Protein AF-A0A2G1YH79-F1 (afdb_monomer_lite)

Radius of gyration: 17.06 Å; chains: 1; bounding box: 44×28×39 Å

Foldseek 3Di:
DQLVLLVCLCVPPLPPQLDPVLLVVLVVQLVVLCVVVVVCVVVVDDDDPVRVVVSCCSNVVSVVSSVSSVVSNVQCVPDSCSSVVSNVVVVD

Structure (mmCIF, N/CA/C/O backbone):
data_AF-A0A2G1YH79-F1
#
_entry.id   AF-A0A2G1YH79-F1
#
loop_
_atom_site.group_PDB
_atom_site.id
_atom_site.type_symbol
_atom_site.label_atom_id
_atom_site.label_alt_id
_atom_site.label_comp_id
_atom_site.label_asym_id
_atom_site.label_entity_id
_atom_site.label_seq_id
_atom_site.pdbx_PDB_ins_code
_atom_site.Cartn_x
_atom_site.Cartn_y
_atom_site.Cartn_z
_atom_site.occupancy
_atom_site.B_iso_or_equiv
_atom_site.auth_seq_id
_atom_site.auth_comp_id
_atom_site.auth_asym_id
_atom_site.auth_atom_id
_atom_site.pdbx_PDB_model_num
ATOM 1 N N . MET A 1 1 ? 14.065 -7.300 6.370 1.00 65.12 1 MET A N 1
ATOM 2 C CA . MET A 1 1 ? 12.766 -7.055 5.684 1.00 65.12 1 MET A CA 1
ATOM 3 C C . MET A 1 1 ? 12.901 -6.633 4.214 1.00 65.12 1 MET A C 1
ATOM 5 O O . MET A 1 1 ? 12.241 -7.238 3.378 1.00 65.12 1 MET A O 1
ATOM 9 N N . LYS A 1 2 ? 13.768 -5.667 3.857 1.00 83.06 2 LYS A N 1
ATOM 10 C CA . LYS A 1 2 ? 13.979 -5.210 2.461 1.00 83.06 2 LYS A CA 1
ATOM 11 C C . LYS A 1 2 ? 14.302 -6.335 1.455 1.00 83.06 2 LYS A C 1
ATOM 13 O O . LYS A 1 2 ? 13.698 -6.382 0.390 1.00 83.06 2 LYS A O 1
ATOM 18 N N . ALA A 1 3 ? 15.191 -7.264 1.813 1.00 88.81 3 ALA A N 1
ATOM 19 C CA . ALA A 1 3 ? 15.543 -8.415 0.975 1.00 88.81 3 ALA A CA 1
ATOM 20 C C . ALA A 1 3 ? 14.333 -9.314 0.648 1.00 88.81 3 ALA A C 1
ATOM 22 O O . ALA A 1 3 ? 14.087 -9.649 -0.509 1.00 88.81 3 ALA A O 1
ATOM 23 N N . ALA A 1 4 ? 13.524 -9.660 1.658 1.00 91.25 4 ALA A N 1
ATOM 24 C CA . ALA A 1 4 ? 12.323 -10.477 1.476 1.00 91.25 4 ALA A CA 1
ATOM 25 C C . ALA A 1 4 ? 11.292 -9.799 0.558 1.00 91.25 4 ALA A C 1
ATOM 27 O O . ALA A 1 4 ? 10.745 -10.457 -0.326 1.00 91.25 4 ALA A O 1
ATOM 28 N N . PHE A 1 5 ? 11.102 -8.485 0.708 1.00 93.56 5 PHE A N 1
ATOM 29 C CA . PHE A 1 5 ? 10.230 -7.694 -0.159 1.00 93.56 5 PHE A CA 1
ATOM 30 C C . PHE A 1 5 ? 10.663 -7.751 -1.630 1.00 93.56 5 PHE A C 1
ATOM 32 O O . PHE A 1 5 ? 9.845 -8.064 -2.490 1.00 93.56 5 PHE A O 1
ATOM 39 N N . TRP A 1 6 ? 11.945 -7.520 -1.935 1.00 94.81 6 TRP A N 1
ATOM 40 C CA . TRP A 1 6 ? 12.411 -7.550 -3.327 1.00 94.81 6 TRP A CA 1
ATOM 41 C C . TRP A 1 6 ? 12.461 -8.959 -3.920 1.00 94.81 6 TRP A C 1
ATOM 43 O O . TRP A 1 6 ? 12.223 -9.120 -5.115 1.00 94.81 6 TRP A O 1
ATOM 53 N N . ARG A 1 7 ? 12.679 -10.000 -3.101 1.00 93.44 7 ARG A N 1
ATOM 54 C CA . ARG A 1 7 ? 12.498 -11.397 -3.537 1.00 93.44 7 ARG A CA 1
ATOM 55 C C . ARG A 1 7 ? 11.054 -11.666 -3.962 1.00 93.44 7 ARG A C 1
ATOM 57 O O . ARG A 1 7 ? 10.844 -12.237 -5.030 1.00 93.44 7 ARG A O 1
ATOM 64 N N . PHE A 1 8 ? 10.082 -11.223 -3.164 1.00 92.88 8 PHE A N 1
ATOM 65 C CA . PHE A 1 8 ? 8.664 -11.317 -3.514 1.00 92.88 8 PHE A CA 1
ATOM 66 C C . PHE A 1 8 ? 8.340 -10.508 -4.776 1.00 92.88 8 PHE A C 1
ATOM 68 O O . PHE A 1 8 ? 7.738 -11.043 -5.704 1.00 92.88 8 PHE A O 1
ATOM 75 N N . ALA A 1 9 ? 8.787 -9.250 -4.843 1.00 93.31 9 ALA A N 1
ATOM 76 C CA . ALA A 1 9 ? 8.547 -8.368 -5.980 1.00 93.31 9 ALA A CA 1
ATOM 77 C C . ALA A 1 9 ? 9.071 -8.972 -7.290 1.00 93.31 9 ALA A C 1
ATOM 79 O O . ALA A 1 9 ? 8.327 -9.056 -8.261 1.00 93.31 9 ALA A O 1
ATOM 80 N N . HIS A 1 10 ? 10.313 -9.464 -7.298 1.00 93.06 10 HIS A N 1
ATOM 81 C CA . HIS A 1 10 ? 10.883 -10.153 -8.452 1.00 93.06 10 HIS A CA 1
ATOM 82 C C . HIS A 1 10 ? 10.067 -11.401 -8.820 1.00 93.06 10 HIS A C 1
ATOM 84 O O . HIS A 1 10 ? 9.586 -11.504 -9.942 1.00 93.06 10 HIS A O 1
ATOM 90 N N . SER A 1 11 ? 9.827 -12.314 -7.870 1.00 92.56 11 SER A N 1
ATOM 91 C CA . SER A 1 11 ? 9.070 -13.553 -8.122 1.00 92.56 11 SER A CA 1
ATOM 92 C C . SER A 1 11 ? 7.685 -13.291 -8.732 1.00 92.56 11 SER A C 1
ATOM 94 O O . SER A 1 11 ? 7.254 -13.975 -9.659 1.00 92.56 11 SER A O 1
ATOM 96 N N . ARG A 1 12 ? 6.989 -12.257 -8.246 1.00 91.00 12 ARG A N 1
ATOM 97 C CA . ARG A 1 12 ? 5.592 -11.989 -8.601 1.00 91.00 12 ARG A CA 1
ATOM 98 C C . ARG A 1 12 ? 5.401 -11.052 -9.799 1.00 91.00 12 ARG A C 1
ATOM 100 O O . ARG A 1 12 ? 4.335 -11.117 -10.422 1.00 91.00 12 ARG A O 1
ATOM 107 N N . TYR A 1 13 ? 6.373 -10.185 -10.094 1.00 91.19 13 TYR A N 1
ATOM 108 C CA . TYR A 1 13 ? 6.250 -9.107 -11.088 1.00 91.19 13 TYR A CA 1
ATOM 109 C C . TYR A 1 13 ? 7.314 -9.127 -12.197 1.00 91.19 13 TYR A C 1
ATOM 111 O O . TYR A 1 13 ? 7.196 -8.340 -13.128 1.00 91.19 13 TYR A O 1
ATOM 119 N N . GLN A 1 14 ? 8.293 -10.043 -12.190 1.00 85.19 14 GLN A N 1
ATOM 120 C CA . GLN A 1 14 ? 9.276 -10.136 -13.286 1.00 85.19 14 GLN A CA 1
ATOM 121 C C . GLN A 1 14 ? 8.618 -10.424 -14.650 1.00 85.19 14 GLN A C 1
ATOM 123 O O . GLN A 1 14 ? 9.047 -9.890 -15.665 1.00 85.19 14 GLN A O 1
ATOM 128 N N . GLY A 1 15 ? 7.553 -11.232 -14.672 1.00 82.25 15 GLY A N 1
ATOM 129 C CA . GLY A 1 15 ? 6.766 -11.529 -15.879 1.00 82.25 15 GLY A CA 1
ATOM 130 C C . GLY A 1 15 ? 5.394 -10.849 -15.930 1.00 82.25 15 GLY A C 1
ATOM 131 O O . GLY A 1 15 ? 4.609 -11.122 -16.832 1.00 82.25 15 GLY A O 1
ATOM 132 N N . ARG A 1 16 ? 5.050 -10.008 -14.945 1.00 86.06 16 ARG A N 1
ATOM 133 C CA . ARG A 1 16 ? 3.727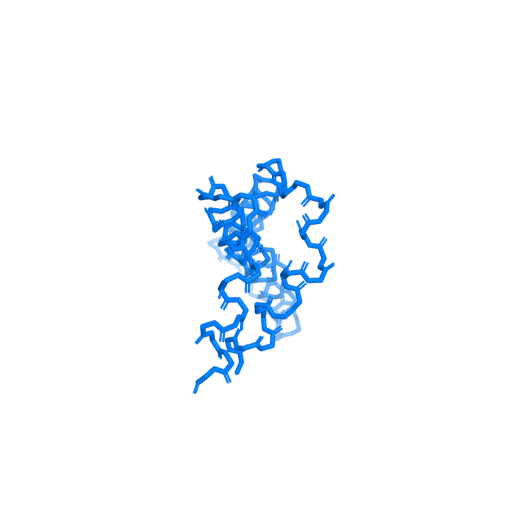 -9.371 -14.841 1.00 86.06 16 ARG A CA 1
ATOM 134 C C . ARG A 1 16 ? 3.890 -7.875 -14.657 1.00 86.06 16 ARG A C 1
ATOM 136 O O . ARG A 1 16 ? 4.454 -7.439 -13.659 1.00 86.06 16 ARG A O 1
ATOM 143 N N . LYS A 1 17 ? 3.332 -7.089 -15.577 1.00 86.25 17 LYS A N 1
ATOM 144 C CA . LYS A 1 17 ? 3.406 -5.629 -15.514 1.00 86.25 17 LYS A CA 1
ATOM 145 C C . LYS A 1 17 ? 2.601 -5.107 -14.310 1.00 86.25 17 LYS A C 1
ATOM 147 O O . LYS A 1 17 ? 1.384 -5.296 -14.285 1.00 86.25 17 LYS A O 1
ATOM 152 N N . PRO A 1 18 ? 3.232 -4.445 -13.325 1.00 89.81 18 PRO A N 1
ATOM 153 C CA . PRO A 1 18 ? 2.506 -3.812 -12.227 1.00 89.81 18 PRO A CA 1
ATOM 154 C C . PRO A 1 18 ? 1.645 -2.660 -12.769 1.00 89.81 18 PRO A C 1
ATOM 156 O O . PRO A 1 18 ? 2.154 -1.718 -13.384 1.00 89.81 18 PRO A O 1
ATOM 159 N N . MET A 1 19 ? 0.328 -2.750 -12.579 1.00 93.00 19 MET A N 1
ATOM 160 C CA . MET A 1 19 ? -0.639 -1.838 -13.196 1.00 93.00 19 MET A CA 1
ATOM 161 C C . MET A 1 19 ? -0.843 -0.574 -12.360 1.00 93.00 19 MET A C 1
ATOM 163 O O . MET A 1 19 ? -1.054 -0.646 -11.153 1.00 93.00 19 MET A O 1
ATOM 167 N N . LEU A 1 20 ? -0.865 0.595 -13.009 1.00 92.62 20 LEU A N 1
ATOM 168 C CA . LEU A 1 20 ? -1.180 1.867 -12.343 1.00 92.62 20 LEU A CA 1
ATOM 169 C C . LEU A 1 20 ? -2.573 1.843 -11.690 1.00 92.62 20 LEU A C 1
ATOM 171 O O . LEU A 1 20 ? -2.758 2.422 -10.625 1.00 92.62 20 LEU A O 1
ATOM 175 N N . LEU A 1 21 ? -3.530 1.133 -12.295 1.00 93.62 21 LEU A N 1
ATOM 176 C CA . LEU A 1 21 ? -4.891 1.014 -11.773 1.00 93.62 21 LEU A CA 1
ATOM 177 C C . LEU A 1 21 ? -4.927 0.415 -10.359 1.00 93.62 21 LEU A C 1
ATOM 179 O O . LEU A 1 21 ? -5.741 0.833 -9.544 1.00 93.62 21 LEU A O 1
ATOM 183 N N . THR A 1 22 ? -4.018 -0.511 -10.042 1.00 91.88 22 THR A N 1
ATOM 184 C CA . THR A 1 22 ? -3.907 -1.098 -8.699 1.00 91.88 22 THR A CA 1
ATOM 185 C C . THR A 1 22 ? -3.477 -0.059 -7.660 1.00 91.88 22 THR A C 1
ATOM 187 O O . THR A 1 22 ? -4.015 -0.058 -6.557 1.00 91.88 22 THR A O 1
ATOM 190 N N . ASP A 1 23 ? -2.570 0.860 -8.017 1.00 92.56 23 ASP A N 1
ATOM 191 C CA . ASP A 1 23 ? -2.190 1.979 -7.140 1.00 92.56 23 ASP A CA 1
ATOM 192 C C . ASP A 1 23 ? -3.395 2.892 -6.893 1.00 92.56 23 ASP A C 1
ATOM 194 O O . ASP A 1 23 ? -3.694 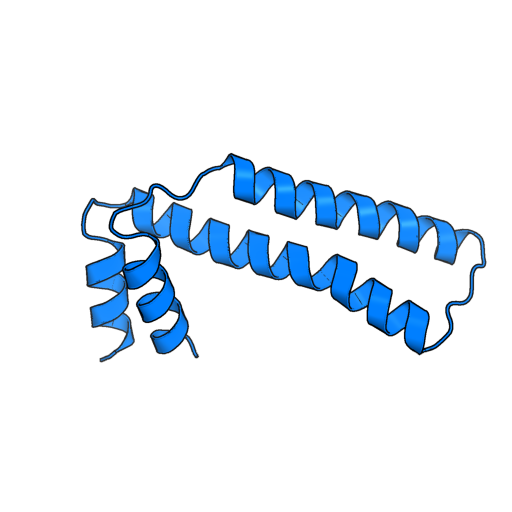3.236 -5.752 1.00 92.56 23 ASP A O 1
ATOM 198 N N . ILE A 1 24 ? -4.095 3.269 -7.970 1.00 95.00 24 ILE A N 1
ATOM 199 C CA . ILE A 1 24 ? -5.251 4.171 -7.912 1.00 95.00 24 ILE A CA 1
ATOM 200 C C . ILE A 1 24 ? -6.347 3.562 -7.039 1.00 95.00 24 ILE A C 1
ATOM 202 O O . ILE A 1 24 ? -6.835 4.230 -6.134 1.00 95.00 24 ILE A O 1
ATOM 206 N N . ALA A 1 25 ? -6.693 2.291 -7.251 1.00 95.88 25 ALA A N 1
ATOM 207 C CA . ALA A 1 25 ? -7.702 1.601 -6.454 1.00 95.88 25 ALA A CA 1
ATOM 208 C C . ALA A 1 25 ? -7.337 1.575 -4.961 1.00 95.88 25 ALA A C 1
ATOM 210 O O . ALA A 1 25 ? -8.178 1.896 -4.124 1.00 95.88 25 ALA A O 1
ATOM 211 N N . ALA A 1 26 ? -6.080 1.267 -4.621 1.00 95.38 26 ALA A N 1
ATOM 212 C CA . ALA A 1 26 ? -5.619 1.241 -3.234 1.00 95.38 26 ALA A CA 1
ATOM 213 C C . ALA A 1 26 ? -5.665 2.630 -2.571 1.00 95.38 26 ALA A C 1
ATOM 215 O O . ALA A 1 26 ? -6.102 2.753 -1.427 1.00 95.38 26 ALA A O 1
ATOM 216 N N . PHE A 1 27 ? -5.260 3.687 -3.286 1.00 94.94 27 PHE A N 1
ATOM 217 C CA . PHE A 1 27 ? -5.303 5.053 -2.758 1.00 94.94 27 PHE A CA 1
ATOM 218 C C . PHE A 1 27 ? -6.722 5.623 -2.677 1.00 94.94 27 PHE A C 1
ATOM 220 O O . PHE A 1 27 ? -7.024 6.320 -1.711 1.00 94.94 27 PHE A O 1
ATOM 227 N N . MET A 1 28 ? -7.602 5.310 -3.633 1.00 96.69 28 MET A N 1
ATOM 228 C CA . MET A 1 28 ? -9.019 5.685 -3.552 1.00 96.69 28 MET A CA 1
ATOM 229 C C . MET A 1 28 ? -9.702 4.990 -2.378 1.00 96.69 28 MET A C 1
ATOM 231 O O . MET A 1 28 ? -10.425 5.641 -1.633 1.00 96.69 28 MET A O 1
ATOM 235 N N . TRP A 1 29 ? -9.428 3.699 -2.173 1.00 96.69 29 TRP A N 1
ATOM 236 C CA . TRP A 1 29 ? -9.921 2.959 -1.014 1.00 96.69 29 TRP A CA 1
ATOM 237 C C . TRP A 1 29 ? -9.454 3.613 0.289 1.00 96.69 29 TRP A C 1
ATOM 239 O O . TRP A 1 29 ? -10.273 3.919 1.152 1.00 96.69 29 TRP A O 1
ATOM 249 N N . PHE A 1 30 ? -8.151 3.883 0.417 1.00 96.12 30 PHE A N 1
ATOM 250 C CA . PHE A 1 30 ? -7.599 4.601 1.567 1.00 96.12 30 PHE A CA 1
ATOM 251 C C . PHE A 1 30 ? -8.315 5.940 1.796 1.00 96.12 30 PHE A C 1
ATOM 253 O O . PHE A 1 30 ? -8.813 6.185 2.892 1.00 96.12 30 PHE A O 1
ATOM 260 N N . GLY A 1 31 ? -8.414 6.779 0.761 1.00 95.88 31 GLY A N 1
ATOM 261 C CA . GLY A 1 31 ? -9.056 8.089 0.854 1.00 95.88 31 GLY A CA 1
ATOM 262 C C . GLY A 1 31 ? -10.523 7.999 1.272 1.00 95.88 31 GLY A C 1
ATOM 263 O O . GLY A 1 31 ? -10.949 8.735 2.156 1.00 95.88 31 GLY A O 1
ATOM 264 N N . PHE A 1 32 ? -11.276 7.057 0.700 1.00 95.88 32 PHE A N 1
ATOM 265 C CA . PHE A 1 32 ? -12.675 6.822 1.051 1.00 95.88 32 PHE A CA 1
ATOM 266 C C . PHE A 1 32 ? -12.841 6.501 2.540 1.00 95.88 32 PHE A C 1
ATOM 268 O O . PHE A 1 32 ? -13.603 7.173 3.231 1.00 95.88 32 PHE A O 1
ATOM 275 N N . PHE A 1 33 ? -12.093 5.525 3.064 1.00 94.69 33 PHE A N 1
ATOM 276 C CA . PHE A 1 33 ? -12.222 5.138 4.470 1.00 94.69 33 PHE A CA 1
ATOM 277 C C . PHE A 1 33 ? -11.730 6.219 5.431 1.00 94.69 33 PHE A C 1
ATOM 279 O O . PHE A 1 33 ? -12.355 6.415 6.470 1.00 94.69 33 PHE A O 1
ATOM 286 N N . VAL A 1 34 ? -10.675 6.962 5.080 1.00 96.38 34 VAL A N 1
ATOM 287 C CA . VAL A 1 34 ? -10.232 8.124 5.867 1.00 96.38 34 VAL A CA 1
ATOM 288 C C . VAL A 1 34 ? -11.334 9.177 5.957 1.00 96.38 34 VAL A C 1
ATOM 290 O O . VAL A 1 34 ? -11.591 9.686 7.044 1.00 96.38 34 VAL A O 1
ATOM 293 N N . LEU A 1 35 ? -12.011 9.483 4.847 1.00 97.12 35 LEU A N 1
ATOM 294 C CA . LEU A 1 35 ? -13.099 10.462 4.833 1.00 97.12 35 LEU A CA 1
ATOM 295 C C . LEU A 1 35 ? -14.308 9.982 5.641 1.00 97.12 35 LEU A C 1
ATOM 297 O O . LEU A 1 35 ? -14.847 10.737 6.448 1.00 97.12 35 LEU A O 1
ATOM 301 N N . VAL A 1 36 ? -14.717 8.725 5.469 1.00 95.19 36 VAL A N 1
ATOM 302 C CA . VAL A 1 36 ? -15.872 8.153 6.177 1.00 95.19 36 VAL A CA 1
ATOM 303 C C . VAL A 1 36 ? -15.610 8.060 7.682 1.00 95.19 36 VAL A C 1
ATOM 305 O O . VAL A 1 36 ? -16.384 8.598 8.468 1.00 95.19 36 VAL A O 1
ATOM 308 N N . TYR A 1 37 ? -14.502 7.445 8.104 1.00 94.19 37 TYR A N 1
ATOM 309 C CA . TYR A 1 37 ? -14.183 7.325 9.531 1.00 94.19 37 TYR A CA 1
ATOM 310 C C . TYR A 1 37 ? -13.870 8.686 10.156 1.00 94.19 37 TYR A C 1
ATOM 312 O O . TYR A 1 37 ? -14.319 8.972 11.263 1.00 94.19 37 TYR A O 1
ATOM 320 N N . GLY A 1 38 ? -13.134 9.545 9.445 1.00 94.69 38 GLY A N 1
ATOM 321 C CA . GLY A 1 38 ? -12.804 10.885 9.920 1.00 94.69 38 GLY A CA 1
ATOM 322 C C . GLY A 1 38 ? -14.047 11.745 10.133 1.00 94.69 38 GLY A C 1
ATOM 323 O O . GLY A 1 38 ? -14.178 12.370 11.180 1.00 94.69 38 GLY A O 1
ATOM 324 N N . SER A 1 39 ? -14.991 11.732 9.187 1.00 97.12 39 SER A N 1
ATOM 325 C CA . SER A 1 39 ? -16.252 12.475 9.326 1.00 97.12 39 SER A CA 1
ATOM 326 C C . SER A 1 39 ? -17.130 11.938 10.455 1.00 97.12 39 SER A C 1
ATOM 328 O O . SER A 1 39 ? -17.681 12.737 11.206 1.00 97.12 39 SER A O 1
ATOM 330 N N . ALA A 1 40 ? -17.205 10.616 10.639 1.00 95.50 40 ALA A N 1
ATOM 331 C CA . ALA A 1 40 ? -17.937 10.020 11.754 1.00 95.50 40 ALA A CA 1
ATOM 332 C C . ALA A 1 40 ? -17.361 10.456 13.113 1.00 95.50 40 ALA A C 1
ATOM 334 O O . ALA A 1 40 ? -18.113 10.877 13.991 1.00 95.50 40 ALA A O 1
ATOM 335 N N . ILE A 1 41 ? -16.032 10.430 13.270 1.00 95.38 41 ILE A N 1
ATOM 336 C CA . ILE A 1 41 ? -15.358 10.893 14.495 1.00 95.38 41 ILE A CA 1
ATOM 337 C C . ILE A 1 41 ? -15.629 12.384 14.735 1.00 95.38 41 ILE A C 1
ATOM 339 O O . ILE A 1 41 ? -15.964 12.776 15.851 1.00 95.38 41 ILE A O 1
ATOM 343 N N . ILE A 1 42 ? -15.541 13.218 13.691 1.00 97.12 42 ILE A N 1
ATOM 344 C CA . ILE A 1 42 ? -15.852 14.657 13.777 1.00 97.12 42 ILE A CA 1
ATOM 345 C C . ILE A 1 42 ? -17.320 14.887 14.174 1.0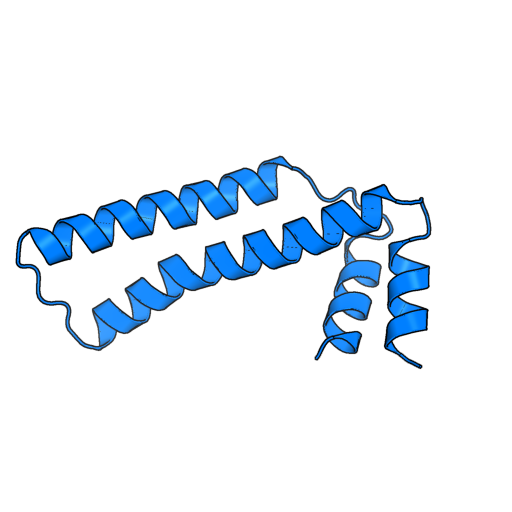0 97.12 42 ILE A C 1
ATOM 347 O O . ILE A 1 42 ? -17.614 15.824 14.910 1.00 97.12 42 ILE A O 1
ATOM 351 N N . ALA A 1 43 ? -18.233 14.017 13.740 1.00 97.56 43 ALA A N 1
ATOM 352 C CA . ALA A 1 43 ? -19.646 14.046 14.111 1.00 97.56 43 ALA A CA 1
ATOM 353 C C . ALA A 1 43 ? -19.934 13.511 15.532 1.00 97.56 43 ALA A C 1
ATOM 355 O O . ALA A 1 43 ? -21.096 13.405 15.919 1.00 97.56 43 ALA A O 1
ATOM 356 N N . GLY A 1 44 ? -18.903 13.184 16.319 1.00 96.06 44 GLY A N 1
ATOM 357 C CA . GLY A 1 44 ? -19.036 12.739 17.708 1.00 96.06 44 GLY A CA 1
ATOM 358 C C . GLY A 1 44 ? -19.160 11.225 17.886 1.00 96.06 44 GLY A C 1
ATOM 359 O O . GLY A 1 44 ? -19.455 10.769 18.9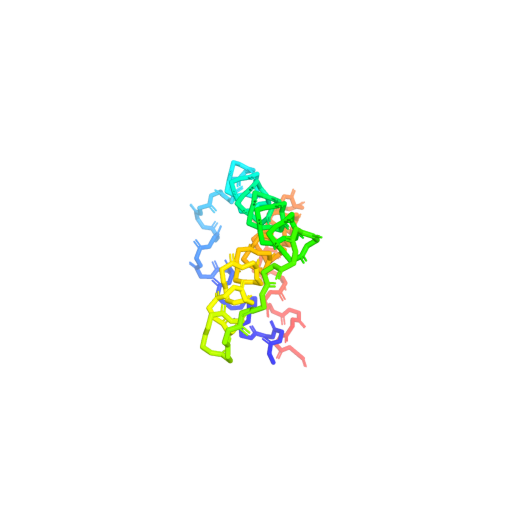90 1.00 96.06 44 GLY A O 1
ATOM 360 N N . TRP A 1 45 ? -18.926 10.428 16.837 1.00 96.75 45 TRP A N 1
ATOM 361 C CA . TRP A 1 45 ? -18.838 8.977 16.988 1.00 96.75 45 TRP A CA 1
ATOM 362 C C . TRP A 1 45 ? -17.570 8.587 17.758 1.00 96.75 45 TRP A C 1
ATOM 364 O O . TRP A 1 45 ? -16.454 8.944 17.378 1.00 96.75 45 TRP A O 1
ATOM 374 N N . LEU A 1 46 ? -17.753 7.820 18.834 1.00 95.25 46 LEU A N 1
ATOM 375 C CA . LEU A 1 46 ? -16.688 7.286 19.681 1.00 95.25 46 LEU A CA 1
ATOM 376 C C . LEU A 1 46 ? -16.561 5.777 19.432 1.00 95.25 46 LEU A C 1
ATOM 378 O O . LEU A 1 46 ? -17.329 5.010 20.016 1.00 95.25 46 LEU A O 1
ATOM 382 N N . PRO A 1 47 ? -15.634 5.336 18.563 1.00 93.38 47 PRO A N 1
ATOM 383 C CA . PRO A 1 47 ? -15.474 3.921 18.271 1.00 93.38 47 PRO A CA 1
ATOM 384 C C . PRO A 1 47 ? -14.991 3.159 19.504 1.00 93.38 47 PRO A C 1
ATOM 386 O O . PRO A 1 47 ? -14.099 3.598 20.235 1.00 93.38 47 PRO A O 1
ATOM 389 N N . SER A 1 48 ? -15.529 1.960 19.687 1.00 96.88 48 SER A N 1
ATOM 390 C CA . SER A 1 48 ? -14.946 0.960 20.573 1.00 96.88 48 SER A CA 1
ATOM 391 C C . SER A 1 48 ? -13.531 0.578 20.117 1.00 96.88 48 SER A C 1
ATOM 393 O O . SER A 1 48 ? -13.131 0.793 18.970 1.00 96.88 48 SER A O 1
ATOM 395 N N . VAL A 1 49 ? -12.763 -0.061 21.004 1.00 95.69 49 VAL A N 1
ATOM 396 C CA . VAL A 1 49 ? -11.396 -0.524 20.694 1.00 95.69 49 VAL A CA 1
ATOM 397 C C . VAL A 1 49 ? -11.366 -1.428 19.454 1.00 95.69 49 VAL A C 1
ATOM 399 O O . VAL A 1 49 ? -10.459 -1.316 18.630 1.00 95.69 49 VAL A O 1
ATOM 402 N N . ILE A 1 50 ? -12.369 -2.297 19.294 1.00 96.94 50 ILE A N 1
ATOM 403 C CA . ILE A 1 50 ? -12.462 -3.214 18.150 1.00 96.94 50 ILE A CA 1
ATOM 404 C C . ILE A 1 50 ? -12.745 -2.434 16.862 1.00 96.94 50 ILE A C 1
ATOM 406 O O . ILE A 1 50 ? -12.066 -2.649 15.861 1.00 96.94 50 ILE A O 1
ATOM 410 N N . GLU A 1 51 ? -13.693 -1.496 16.880 1.00 94.19 51 GLU A N 1
ATOM 411 C CA . GLU A 1 51 ? -14.019 -0.666 15.711 1.00 94.19 51 GLU A CA 1
ATOM 412 C C . GLU A 1 51 ? -12.839 0.211 15.287 1.00 94.19 51 GLU A C 1
ATOM 414 O O . GLU A 1 51 ? -12.568 0.344 14.092 1.00 94.19 51 GLU A O 1
ATOM 419 N N . ALA A 1 52 ? -12.093 0.751 16.253 1.00 94.25 52 ALA A N 1
ATOM 420 C CA . ALA A 1 52 ? -10.872 1.501 15.994 1.00 94.25 52 ALA A CA 1
ATOM 421 C C . ALA A 1 52 ? -9.796 0.615 15.346 1.00 94.25 52 ALA A C 1
ATOM 423 O O . ALA A 1 52 ? -9.196 1.007 14.345 1.00 94.25 52 ALA A O 1
ATOM 424 N N . ALA A 1 53 ? -9.581 -0.602 15.859 1.00 96.19 53 ALA A N 1
ATOM 425 C CA . ALA A 1 53 ? -8.625 -1.546 15.284 1.00 96.19 53 ALA A CA 1
ATOM 426 C C . ALA A 1 53 ? -9.006 -1.946 13.848 1.00 96.19 53 ALA A C 1
ATOM 428 O O . ALA A 1 53 ? -8.157 -1.942 12.954 1.00 96.19 53 ALA A O 1
ATOM 429 N N . VAL A 1 54 ? -10.289 -2.232 13.602 1.00 94.06 54 VAL A N 1
ATOM 430 C CA . VAL A 1 54 ? -10.810 -2.537 12.261 1.00 94.06 54 VAL A CA 1
ATOM 431 C C . VAL A 1 54 ? -10.637 -1.340 11.327 1.00 94.06 54 VAL A C 1
ATOM 433 O O . VAL A 1 54 ? -10.139 -1.510 10.216 1.00 94.06 54 VAL A O 1
ATOM 436 N N . GLY A 1 55 ? -10.965 -0.128 11.781 1.00 93.88 55 GLY A N 1
ATOM 437 C CA . GLY A 1 55 ? -10.763 1.101 11.012 1.00 93.88 55 GLY A CA 1
ATOM 438 C C . GLY A 1 55 ? -9.299 1.306 10.620 1.00 93.88 55 GLY A C 1
ATOM 439 O O . GLY A 1 55 ? -8.996 1.544 9.451 1.00 93.88 55 GLY A O 1
ATOM 440 N N . ILE A 1 56 ? -8.368 1.119 11.561 1.00 94.50 56 ILE A N 1
ATOM 441 C CA . ILE A 1 56 ? -6.924 1.201 11.295 1.00 94.50 56 ILE A CA 1
ATOM 442 C C . ILE A 1 56 ? -6.497 0.176 10.243 1.00 94.50 56 ILE A C 1
ATOM 444 O O . ILE A 1 56 ? -5.713 0.513 9.359 1.00 94.50 56 ILE A O 1
ATOM 448 N N . LEU A 1 57 ? -7.006 -1.057 10.291 1.00 95.00 57 LEU A N 1
ATOM 449 C CA . LEU A 1 57 ? -6.676 -2.080 9.296 1.00 95.00 57 LEU A CA 1
ATOM 450 C C . LEU A 1 57 ? -7.262 -1.755 7.914 1.00 95.00 57 LEU A C 1
ATOM 452 O O . LEU A 1 57 ? -6.559 -1.891 6.909 1.00 95.00 57 LEU A O 1
ATOM 456 N N . LEU A 1 58 ? -8.510 -1.279 7.858 1.00 92.75 58 LEU A N 1
ATOM 457 C CA . LEU A 1 58 ? -9.193 -0.893 6.619 1.00 92.75 58 LEU A CA 1
ATOM 458 C C . LEU A 1 58 ? -8.571 0.335 5.950 1.00 92.75 58 LEU A C 1
ATOM 460 O O . LEU A 1 58 ? -8.626 0.455 4.729 1.00 92.75 58 LEU A O 1
ATOM 464 N N . ILE A 1 59 ? -7.958 1.226 6.727 1.00 94.06 59 ILE A N 1
ATOM 465 C CA . ILE A 1 59 ? -7.254 2.409 6.225 1.00 94.06 59 ILE A CA 1
ATOM 466 C C . ILE A 1 59 ? -5.791 2.064 5.909 1.00 94.06 59 ILE A C 1
ATOM 468 O O . ILE A 1 59 ? -5.300 2.268 4.797 1.00 94.06 59 ILE A O 1
ATOM 472 N N . GLY A 1 60 ? -5.079 1.517 6.891 1.00 94.06 60 GLY A N 1
ATOM 473 C CA . GLY A 1 60 ? -3.641 1.275 6.836 1.00 94.06 60 GLY A CA 1
ATOM 474 C C . GLY A 1 60 ? -3.247 0.167 5.865 1.00 94.06 60 GLY A C 1
ATOM 475 O O . GLY A 1 60 ? -2.234 0.297 5.177 1.00 94.06 60 GLY A O 1
ATOM 476 N N . GLY A 1 61 ? -4.046 -0.897 5.756 1.00 93.56 61 GLY A N 1
ATOM 477 C CA . GLY A 1 61 ? -3.784 -2.010 4.842 1.00 93.56 61 GLY A CA 1
ATOM 478 C C . GLY A 1 61 ? -3.690 -1.557 3.378 1.00 93.56 61 GLY A C 1
ATOM 479 O O . GLY A 1 61 ? -2.632 -1.719 2.763 1.00 93.56 61 GLY A O 1
ATOM 480 N N . PRO A 1 62 ? -4.743 -0.937 2.818 1.00 92.56 62 PRO A N 1
ATOM 481 C CA . PRO A 1 62 ? -4.733 -0.401 1.457 1.00 92.56 62 PRO A CA 1
ATOM 482 C C . PRO A 1 62 ? -3.626 0.626 1.220 1.00 92.56 62 PRO A C 1
ATOM 484 O O . PRO A 1 62 ? -2.959 0.566 0.188 1.00 92.56 62 PRO A O 1
ATOM 487 N N . LEU A 1 63 ? -3.358 1.515 2.185 1.00 95.31 63 LEU A N 1
ATOM 488 C CA . LEU A 1 63 ? -2.262 2.479 2.079 1.00 95.31 63 LEU A CA 1
ATOM 489 C C . LEU A 1 63 ? -0.904 1.783 1.922 1.00 95.31 63 LEU A C 1
ATOM 491 O O . LEU A 1 63 ? -0.135 2.106 1.012 1.00 95.31 63 LEU A O 1
ATOM 495 N N . LEU A 1 64 ? -0.610 0.811 2.789 1.00 95.50 64 LEU A N 1
ATOM 496 C CA . LEU A 1 64 ? 0.633 0.044 2.733 1.00 95.50 64 LEU A CA 1
ATOM 497 C C . LEU A 1 64 ? 0.747 -0.725 1.415 1.00 95.50 64 LEU A C 1
ATOM 499 O O . LEU A 1 64 ? 1.792 -0.665 0.766 1.00 95.50 64 LEU A O 1
ATOM 503 N N . ILE A 1 65 ? -0.326 -1.393 0.984 1.00 93.44 65 ILE A N 1
ATOM 504 C CA . ILE A 1 65 ? -0.367 -2.112 -0.296 1.00 93.44 65 ILE A CA 1
ATOM 505 C C . ILE A 1 65 ? -0.089 -1.154 -1.459 1.00 93.44 65 ILE A C 1
ATOM 507 O O . ILE A 1 65 ? 0.775 -1.449 -2.286 1.00 93.44 65 ILE A O 1
ATOM 511 N N . GLY A 1 66 ? -0.748 0.006 -1.500 1.00 94.81 66 GLY A N 1
ATOM 512 C CA . GLY A 1 66 ? -0.562 1.016 -2.542 1.00 94.81 66 GLY A CA 1
ATOM 513 C C . GLY A 1 66 ? 0.869 1.555 -2.596 1.00 94.81 66 GLY A C 1
ATOM 514 O O . GLY A 1 66 ? 1.468 1.626 -3.669 1.00 94.81 66 GLY A O 1
ATOM 515 N N . ILE A 1 67 ? 1.475 1.866 -1.445 1.00 96.06 67 ILE A N 1
ATOM 516 C CA . ILE A 1 67 ? 2.871 2.330 -1.369 1.00 96.06 67 ILE A CA 1
ATOM 517 C C . ILE A 1 67 ? 3.839 1.250 -1.862 1.00 96.06 67 ILE A C 1
ATOM 519 O O . ILE A 1 67 ? 4.750 1.538 -2.645 1.00 96.06 67 ILE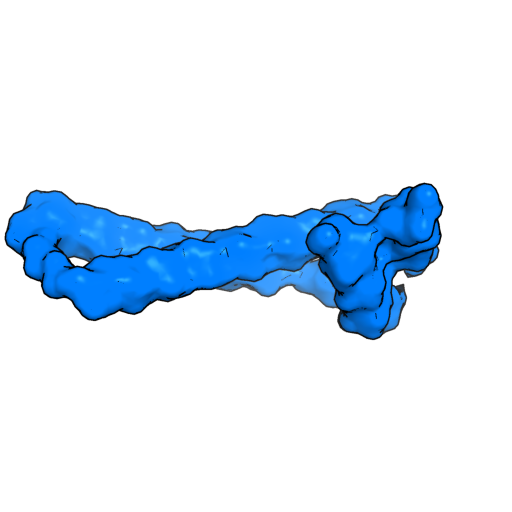 A O 1
ATOM 523 N N . LEU A 1 68 ? 3.670 0.009 -1.403 1.00 95.25 68 LEU A N 1
ATOM 524 C CA . LEU A 1 68 ? 4.543 -1.101 -1.777 1.00 95.25 68 LEU A CA 1
ATOM 525 C C . LEU A 1 68 ? 4.407 -1.441 -3.263 1.00 95.25 68 LEU A C 1
ATOM 527 O O . LEU A 1 68 ? 5.421 -1.574 -3.949 1.00 95.25 68 LEU A O 1
ATOM 531 N N . HIS A 1 69 ? 3.181 -1.516 -3.780 1.00 95.56 69 HIS A N 1
ATOM 532 C CA . HIS A 1 69 ? 2.924 -1.774 -5.194 1.00 95.56 69 HIS A CA 1
ATOM 533 C C . HIS A 1 69 ? 3.492 -0.655 -6.080 1.00 95.56 69 HIS A C 1
ATOM 535 O O . HIS A 1 69 ? 4.220 -0.937 -7.035 1.00 95.56 69 HIS A O 1
ATOM 541 N N . ARG A 1 70 ? 3.299 0.616 -5.698 1.00 95.81 70 ARG A N 1
ATOM 542 C CA . ARG A 1 70 ? 3.892 1.768 -6.392 1.00 95.81 70 ARG A CA 1
ATOM 543 C C . ARG A 1 70 ? 5.418 1.688 -6.445 1.00 95.81 70 ARG A C 1
ATOM 545 O O . ARG A 1 70 ? 6.002 1.978 -7.488 1.00 95.81 70 ARG A O 1
ATOM 552 N N . ARG A 1 71 ? 6.079 1.275 -5.356 1.00 95.25 71 ARG A N 1
ATOM 553 C CA . ARG A 1 71 ? 7.541 1.068 -5.337 1.00 95.25 71 ARG A CA 1
ATOM 554 C C . ARG A 1 71 ? 7.978 0.000 -6.336 1.00 95.25 71 ARG A C 1
ATOM 556 O O . ARG A 1 71 ? 8.940 0.228 -7.062 1.00 95.25 71 ARG A O 1
ATOM 563 N N . ILE A 1 72 ? 7.263 -1.124 -6.405 1.00 95.44 72 ILE A N 1
ATOM 564 C CA . ILE A 1 72 ? 7.541 -2.185 -7.385 1.00 95.44 72 ILE A CA 1
ATOM 565 C C . ILE A 1 72 ? 7.367 -1.646 -8.804 1.00 95.44 72 ILE A C 1
ATOM 567 O O . ILE A 1 72 ? 8.234 -1.867 -9.644 1.00 95.44 72 ILE A O 1
ATOM 571 N N . ARG A 1 73 ? 6.290 -0.899 -9.070 1.00 95.50 73 ARG A N 1
ATOM 572 C CA . ARG A 1 73 ? 6.016 -0.330 -10.393 1.00 95.50 73 ARG A CA 1
ATOM 573 C C . ARG A 1 73 ? 7.088 0.645 -10.858 1.00 95.50 73 ARG A C 1
ATOM 575 O O . ARG A 1 73 ? 7.529 0.549 -11.999 1.00 95.50 73 ARG A O 1
ATOM 582 N N . ILE A 1 74 ? 7.498 1.571 -9.991 1.00 95.19 74 ILE A N 1
ATOM 583 C CA . ILE A 1 74 ? 8.552 2.544 -10.305 1.00 95.19 74 ILE A CA 1
ATOM 584 C C . ILE A 1 74 ? 9.872 1.824 -10.585 1.00 95.19 74 ILE A C 1
ATOM 586 O O . ILE A 1 74 ? 10.563 2.180 -11.532 1.00 95.19 74 ILE A O 1
ATOM 590 N N . GLU A 1 75 ? 10.214 0.802 -9.797 1.00 95.06 75 GLU A N 1
ATOM 591 C CA . GLU A 1 75 ? 11.446 0.043 -10.011 1.00 95.06 75 GLU A CA 1
ATOM 592 C C . GLU A 1 75 ? 11.403 -0.763 -11.316 1.00 95.06 75 GLU A C 1
ATOM 594 O O . GLU A 1 75 ? 12.325 -0.680 -12.120 1.00 95.06 75 GLU A O 1
ATOM 599 N N . ALA A 1 76 ? 10.307 -1.483 -11.566 1.00 93.81 76 ALA A N 1
ATOM 600 C CA . ALA A 1 76 ? 10.114 -2.286 -12.773 1.00 93.81 76 ALA A CA 1
ATOM 601 C C . ALA A 1 76 ? 10.116 -1.449 -14.064 1.00 93.81 76 ALA A C 1
ATOM 603 O O . ALA A 1 76 ? 10.444 -1.962 -15.128 1.00 93.81 76 ALA A O 1
ATOM 604 N N . ALA A 1 77 ? 9.764 -0.163 -13.984 1.00 92.94 77 ALA A N 1
ATOM 605 C CA . ALA A 1 77 ? 9.770 0.739 -15.131 1.00 92.94 77 ALA A CA 1
ATOM 606 C C . ALA A 1 77 ? 11.179 1.175 -15.574 1.00 92.94 77 ALA A C 1
ATOM 608 O O . ALA A 1 77 ? 11.317 1.715 -16.667 1.00 92.94 77 ALA A O 1
ATOM 609 N N . LYS A 1 78 ? 12.220 0.962 -14.756 1.00 94.19 78 LYS A N 1
ATOM 610 C CA . LYS A 1 78 ? 13.583 1.425 -15.071 1.00 94.19 78 LYS A CA 1
ATOM 611 C C . LYS A 1 78 ? 14.251 0.615 -16.181 1.00 94.19 78 LYS A C 1
ATOM 613 O O . LYS A 1 78 ? 14.986 1.182 -16.979 1.00 94.19 78 LYS A O 1
ATOM 618 N N . ALA A 1 79 ? 14.051 -0.703 -16.190 1.00 91.94 79 ALA A N 1
ATOM 619 C CA . ALA A 1 79 ? 14.620 -1.629 -17.169 1.00 91.94 79 ALA A CA 1
ATOM 620 C C . ALA A 1 79 ? 13.953 -3.017 -17.065 1.00 91.94 79 ALA A C 1
ATOM 622 O O . ALA A 1 79 ? 13.443 -3.351 -15.991 1.00 91.94 79 ALA A O 1
ATOM 623 N N . PRO A 1 80 ? 14.024 -3.867 -18.111 1.00 89.38 80 PRO A N 1
ATOM 624 C CA . PRO A 1 80 ? 13.432 -5.215 -18.101 1.00 89.38 80 PRO A CA 1
ATOM 625 C C . PRO A 1 80 ? 13.936 -6.133 -16.973 1.00 89.38 80 PRO A C 1
ATOM 627 O O . PRO A 1 80 ? 13.225 -7.018 -16.501 1.00 89.38 80 PRO A O 1
ATOM 630 N N . ASP A 1 81 ? 15.166 -5.921 -16.514 1.00 92.94 81 ASP A N 1
ATOM 631 C CA . ASP A 1 81 ? 15.845 -6.704 -15.480 1.00 92.94 81 ASP A CA 1
ATOM 632 C C . ASP A 1 81 ? 15.961 -5.955 -14.135 1.00 92.94 81 ASP A C 1
ATOM 634 O O . ASP A 1 81 ? 16.619 -6.433 -13.208 1.00 92.94 81 ASP A O 1
ATOM 638 N N . ALA A 1 82 ? 15.332 -4.780 -13.998 1.00 93.69 82 ALA A N 1
ATOM 639 C CA . ALA A 1 82 ? 15.514 -3.904 -12.839 1.00 93.69 82 ALA A CA 1
ATOM 640 C C . ALA A 1 82 ? 15.142 -4.585 -11.511 1.00 93.69 82 ALA A C 1
ATOM 642 O O . ALA A 1 82 ? 15.866 -4.457 -10.525 1.00 93.69 82 ALA A O 1
ATOM 643 N N . LEU A 1 83 ? 14.056 -5.368 -11.480 1.00 93.25 83 LEU A N 1
ATOM 644 C CA . LEU A 1 83 ? 13.647 -6.101 -10.274 1.00 93.25 83 LEU A CA 1
ATOM 645 C C . LEU A 1 83 ? 14.638 -7.210 -9.900 1.00 93.25 83 LEU A C 1
ATOM 647 O O . LEU A 1 83 ? 14.878 -7.441 -8.712 1.00 93.25 83 LEU A O 1
ATOM 651 N N . TYR A 1 84 ? 15.231 -7.879 -10.894 1.00 92.31 84 TYR A N 1
ATOM 652 C CA . TYR A 1 84 ? 16.271 -8.881 -10.669 1.00 92.31 84 TYR A CA 1
ATOM 653 C C . TYR A 1 84 ? 17.519 -8.231 -10.071 1.00 92.31 84 TYR A C 1
ATOM 655 O O . TYR A 1 84 ? 17.975 -8.649 -9.005 1.00 92.31 84 TYR A O 1
ATOM 663 N N . ARG A 1 85 ? 18.008 -7.145 -10.684 1.00 93.50 85 ARG A N 1
ATOM 664 C CA . ARG A 1 85 ? 19.139 -6.367 -10.156 1.00 93.50 85 ARG A CA 1
ATOM 665 C C . ARG A 1 85 ? 18.875 -5.881 -8.734 1.00 93.50 85 ARG A C 1
ATOM 667 O O . ARG A 1 85 ? 19.697 -6.116 -7.852 1.00 93.50 85 ARG A O 1
ATOM 674 N N . LYS A 1 86 ? 17.683 -5.334 -8.463 1.00 93.56 86 LYS A N 1
ATOM 675 C CA . LYS A 1 86 ? 17.302 -4.869 -7.120 1.00 93.56 86 LYS A CA 1
ATOM 676 C C . LYS A 1 86 ? 17.303 -5.983 -6.079 1.00 93.56 86 LYS A C 1
ATOM 678 O O . LYS A 1 86 ? 17.737 -5.770 -4.944 1.00 93.56 86 LYS A O 1
ATOM 683 N N . ARG A 1 87 ? 16.839 -7.181 -6.449 1.00 93.12 87 ARG A N 1
ATOM 684 C CA . ARG A 1 87 ? 16.893 -8.367 -5.585 1.00 93.12 87 ARG A CA 1
ATOM 685 C C . ARG A 1 87 ? 18.337 -8.737 -5.242 1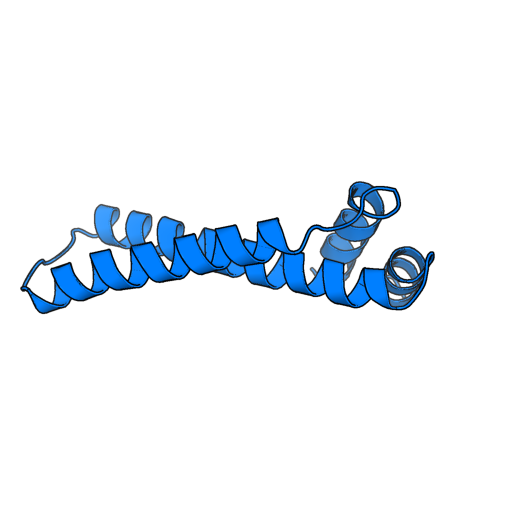.00 93.12 87 ARG A C 1
ATOM 687 O O . ARG A 1 87 ? 18.594 -9.032 -4.078 1.00 93.12 87 ARG A O 1
ATOM 694 N N . ILE A 1 88 ? 19.243 -8.758 -6.222 1.00 93.19 88 ILE A N 1
ATOM 695 C CA . ILE A 1 88 ? 20.653 -9.119 -6.005 1.00 93.19 88 ILE A CA 1
ATOM 696 C C . ILE A 1 88 ? 21.356 -8.067 -5.143 1.00 93.19 88 ILE A C 1
ATOM 698 O O . ILE A 1 88 ? 21.948 -8.427 -4.131 1.00 93.19 88 ILE A O 1
ATOM 702 N N . GLU A 1 89 ? 21.206 -6.781 -5.471 1.00 92.62 89 GLU A N 1
ATOM 703 C CA . GLU A 1 89 ? 21.768 -5.664 -4.694 1.00 92.62 89 GLU A CA 1
ATOM 704 C C . GLU A 1 89 ? 21.357 -5.701 -3.221 1.00 92.62 89 GLU A C 1
ATOM 706 O O . GLU A 1 89 ? 22.157 -5.386 -2.352 1.00 92.62 89 GLU A O 1
ATOM 711 N N . THR A 1 90 ? 20.108 -6.075 -2.931 1.00 90.25 90 THR A N 1
ATOM 712 C CA . THR A 1 90 ? 19.577 -6.034 -1.560 1.00 90.25 90 THR A CA 1
ATOM 713 C C . THR A 1 90 ? 19.851 -7.315 -0.758 1.00 90.25 90 THR A C 1
ATOM 715 O O . THR A 1 90 ? 19.520 -7.367 0.426 1.00 90.25 90 THR A O 1
ATOM 718 N N . ASN A 1 91 ? 20.386 -8.365 -1.391 1.00 81.00 91 ASN A N 1
ATOM 719 C CA . ASN A 1 91 ? 20.800 -9.607 -0.723 1.00 81.00 91 ASN A CA 1
ATOM 720 C C . ASN A 1 91 ? 22.302 -9.642 -0.395 1.00 81.00 91 ASN A C 1
ATOM 722 O O . ASN A 1 91 ? 22.737 -10.599 0.243 1.00 81.00 91 ASN A O 1
ATOM 726 N N . ARG A 1 92 ? 23.070 -8.657 -0.867 1.00 70.38 92 ARG A N 1
ATOM 727 C CA . ARG A 1 92 ? 24.481 -8.465 -0.534 1.00 70.38 92 ARG A CA 1
ATOM 728 C C . ARG A 1 92 ? 24.608 -7.639 0.741 1.00 70.38 92 ARG A C 1
ATOM 730 O O . ARG A 1 92 ? 25.567 -7.915 1.487 1.00 70.38 92 ARG A O 1
#

Sequence (92 aa):
MKAAFWRFAHSRYQGRKPMLLTDIAAFMWFGFFVLVYGSAIIAGWLPSVIEAAVGILLIGGPLLIGILHRRIRIEAAKAPDALYRKRIETNR

Secondary structure (DSSP, 8-state):
-HHHHHHHHHHHHSSSPPPHHHHHHHHHHHHHHHHHHHHHHHTT----HHHHHHHHHHHHHHHHHHHHHHHHHHHHTS-TTHHHHHHHHTT-

pLDDT: mean 92.99, std 4.91, range [65.12, 97.56]